Protein AF-A0A7S0PRT5-F1 (afdb_monomer_lite)

Organism: Micromonas pusilla (NCBI:txid38833)

Structure (mmCIF, N/CA/C/O backbone):
data_AF-A0A7S0PRT5-F1
#
_entry.id   AF-A0A7S0PRT5-F1
#
loop_
_atom_site.group_PDB
_atom_site.id
_atom_site.type_symbol
_atom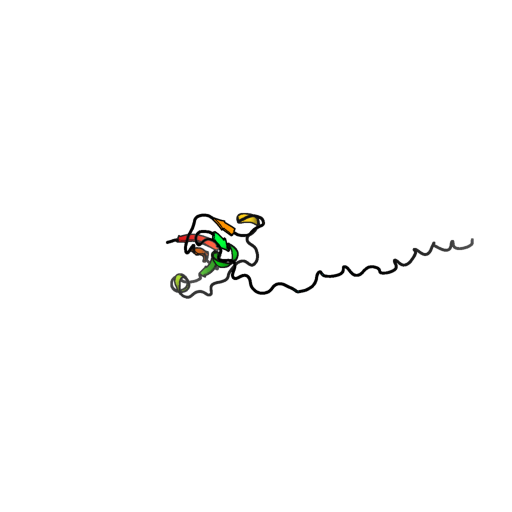_site.label_atom_id
_atom_site.label_alt_id
_atom_site.label_comp_id
_atom_site.label_asym_id
_atom_site.label_entity_id
_atom_site.label_seq_id
_atom_site.pdbx_PDB_ins_code
_atom_site.Cartn_x
_atom_site.Cartn_y
_atom_site.Cartn_z
_atom_site.occupancy
_atom_site.B_iso_or_equiv
_atom_site.auth_seq_id
_atom_site.auth_comp_id
_atom_site.auth_asym_id
_atom_site.auth_atom_id
_atom_site.pdbx_PDB_model_num
ATOM 1 N N . ALA A 1 1 ? 55.648 -10.154 49.924 1.00 48.06 1 ALA A N 1
ATOM 2 C CA . ALA A 1 1 ? 54.372 -9.592 49.438 1.00 48.06 1 ALA A CA 1
ATOM 3 C C . ALA A 1 1 ? 53.491 -10.742 48.952 1.00 48.06 1 ALA A C 1
ATOM 5 O O . ALA A 1 1 ? 53.919 -11.477 48.074 1.00 48.06 1 ALA A O 1
ATOM 6 N N . ARG A 1 2 ? 52.335 -10.983 49.587 1.00 50.97 2 ARG A N 1
ATOM 7 C CA . ARG A 1 2 ? 51.376 -12.034 49.189 1.00 50.97 2 ARG A CA 1
ATOM 8 C C . ARG A 1 2 ? 50.416 -11.449 48.140 1.00 50.97 2 ARG A C 1
ATOM 10 O O . ARG A 1 2 ? 49.920 -10.353 48.393 1.00 50.97 2 ARG A O 1
ATOM 17 N N . PRO A 1 3 ? 50.124 -12.127 47.015 1.00 56.28 3 PRO A N 1
ATOM 18 C CA . PRO A 1 3 ? 49.122 -11.645 46.070 1.00 56.28 3 PRO A CA 1
ATOM 19 C C . PRO A 1 3 ? 47.715 -11.822 46.662 1.00 56.28 3 PRO A C 1
ATOM 21 O O . PRO A 1 3 ? 47.365 -12.897 47.154 1.00 56.28 3 PRO A O 1
ATOM 24 N N . ALA A 1 4 ? 46.925 -10.747 46.650 1.00 61.28 4 ALA A N 1
ATOM 25 C CA . ALA A 1 4 ? 45.541 -10.748 47.107 1.00 61.28 4 ALA A CA 1
ATOM 26 C C . ALA A 1 4 ? 44.665 -11.560 46.139 1.00 61.28 4 ALA A C 1
ATOM 28 O O . ALA A 1 4 ? 44.625 -11.304 44.938 1.00 61.28 4 ALA A O 1
ATOM 29 N N . LYS A 1 5 ? 43.975 -12.560 46.688 1.00 60.16 5 LYS A N 1
ATOM 30 C CA . LYS A 1 5 ? 42.998 -13.410 46.006 1.00 60.16 5 LYS A CA 1
ATOM 31 C C . LYS A 1 5 ? 41.752 -12.572 45.696 1.00 60.16 5 LYS A C 1
ATOM 33 O O . LYS A 1 5 ? 41.111 -12.084 46.623 1.00 60.16 5 LYS A O 1
ATOM 38 N N . MET A 1 6 ? 41.439 -12.381 44.413 1.00 67.19 6 MET A N 1
ATOM 39 C CA . MET A 1 6 ? 40.234 -11.664 43.981 1.00 67.19 6 MET A CA 1
ATOM 40 C C . MET A 1 6 ? 38.964 -12.431 44.409 1.00 67.19 6 MET A C 1
ATOM 42 O O . MET A 1 6 ? 38.957 -13.664 44.320 1.00 67.19 6 MET A O 1
ATOM 46 N N . PRO A 1 7 ? 37.903 -11.751 44.885 1.00 65.00 7 PRO A N 1
ATOM 47 C CA . PRO A 1 7 ? 36.651 -12.403 45.263 1.00 65.00 7 PRO A CA 1
ATOM 48 C C . PRO A 1 7 ? 35.916 -12.950 44.033 1.00 65.00 7 PRO A C 1
ATOM 50 O O . PRO A 1 7 ? 35.723 -12.242 43.048 1.00 65.00 7 PRO A O 1
ATOM 53 N N . ASN A 1 8 ? 35.505 -14.215 44.106 1.00 63.72 8 ASN A N 1
ATOM 54 C CA . ASN A 1 8 ? 34.723 -14.903 43.082 1.00 63.72 8 ASN A CA 1
ATOM 55 C C . ASN A 1 8 ? 33.267 -14.397 43.120 1.00 63.72 8 ASN A C 1
ATOM 57 O O . ASN A 1 8 ? 32.628 -14.480 44.171 1.00 63.72 8 ASN A O 1
ATOM 61 N N . LEU A 1 9 ? 32.756 -13.862 42.008 1.00 59.38 9 LEU A N 1
ATOM 62 C CA . LEU A 1 9 ? 31.352 -13.455 41.873 1.00 59.38 9 LEU A CA 1
ATOM 63 C C . LEU A 1 9 ? 30.457 -14.710 41.821 1.00 59.38 9 LEU A C 1
ATOM 65 O O . LEU A 1 9 ? 30.822 -15.680 41.152 1.00 59.38 9 LEU A O 1
ATOM 69 N N . PRO A 1 10 ? 29.307 -14.739 42.517 1.00 55.56 10 PRO A N 1
ATOM 70 C CA . PRO A 1 10 ? 28.436 -15.908 42.521 1.00 55.56 10 PRO A CA 1
ATOM 71 C C . PRO A 1 10 ? 27.765 -16.103 41.154 1.00 55.56 10 PRO A C 1
ATOM 73 O O . PRO A 1 10 ? 27.253 -15.159 40.555 1.00 55.56 10 PRO A O 1
ATOM 76 N N . ALA A 1 11 ? 27.756 -17.351 40.681 1.00 49.59 11 ALA A N 1
ATOM 77 C CA . ALA A 1 11 ? 27.024 -17.772 39.494 1.00 49.59 11 ALA A CA 1
ATOM 78 C C . ALA A 1 11 ? 25.516 -17.537 39.684 1.00 49.59 11 ALA A C 1
ATOM 80 O O . ALA A 1 11 ? 24.925 -18.011 40.655 1.00 49.59 11 ALA A O 1
ATOM 81 N N . VAL A 1 12 ? 24.901 -16.810 38.750 1.00 53.56 12 VAL A N 1
ATOM 82 C CA . VAL A 1 12 ? 23.446 -16.638 38.672 1.00 53.56 12 VAL A CA 1
ATOM 83 C C . VAL A 1 12 ? 22.829 -17.991 38.312 1.00 53.56 12 VAL A C 1
ATOM 85 O O . VAL A 1 12 ? 23.084 -18.534 37.238 1.00 53.56 12 VAL A O 1
ATOM 88 N N . ALA A 1 13 ? 22.057 -18.559 39.237 1.00 46.50 13 ALA A N 1
ATOM 89 C CA . ALA A 1 13 ? 21.256 -19.753 38.995 1.00 46.50 13 ALA A CA 1
ATOM 90 C C . ALA A 1 13 ? 20.090 -19.431 38.031 1.00 46.50 13 ALA A C 1
ATOM 92 O O . ALA A 1 13 ? 19.537 -18.332 38.107 1.00 46.50 13 ALA A O 1
ATOM 93 N N . PRO A 1 14 ? 19.679 -20.358 37.144 1.00 49.62 14 PRO A N 1
ATOM 94 C CA . PRO A 1 14 ? 18.562 -20.137 36.235 1.00 49.62 14 PRO A CA 1
ATOM 95 C C . PRO A 1 14 ? 17.243 -20.507 36.924 1.00 49.62 14 PRO A C 1
ATOM 97 O O . PRO A 1 14 ? 17.089 -21.637 37.386 1.00 49.62 14 PRO A O 1
ATOM 100 N N . THR A 1 15 ? 16.278 -19.588 37.001 1.00 34.66 15 THR A N 1
ATOM 101 C CA . THR A 1 15 ? 14.828 -19.877 37.139 1.00 34.66 15 THR A CA 1
ATOM 102 C C . THR A 1 15 ? 14.026 -18.563 37.090 1.00 34.66 15 THR A C 1
ATOM 104 O O . THR A 1 15 ? 14.573 -17.544 37.507 1.00 34.66 15 THR A O 1
ATOM 107 N N . PRO A 1 16 ? 12.742 -18.537 36.669 1.00 43.84 16 PRO A N 1
ATOM 108 C CA . PRO A 1 16 ? 11.899 -19.634 36.201 1.00 43.84 16 PRO A CA 1
ATOM 109 C C . PRO A 1 16 ? 11.272 -19.421 34.810 1.00 43.84 16 PRO A C 1
ATOM 111 O O . PRO A 1 16 ? 11.015 -18.312 34.349 1.00 43.84 16 PRO A O 1
ATOM 114 N N . THR A 1 17 ? 10.991 -20.556 34.179 1.00 41.59 17 THR A N 1
ATOM 115 C CA . THR A 1 17 ? 10.081 -20.779 33.058 1.00 41.59 17 THR A CA 1
ATOM 116 C C . THR A 1 17 ? 8.811 -19.935 33.193 1.00 41.59 17 THR A C 1
ATOM 118 O O . THR A 1 17 ? 8.000 -20.177 34.087 1.00 41.59 17 THR A O 1
ATOM 121 N N . SER A 1 18 ? 8.630 -18.957 32.302 1.00 50.06 18 SER A N 1
ATOM 122 C CA . SER A 1 18 ? 7.334 -18.308 32.104 1.00 50.06 18 SER A CA 1
ATOM 123 C C . SER A 1 18 ? 6.401 -19.335 31.472 1.00 50.06 18 SER A C 1
ATOM 125 O O . SER A 1 18 ? 6.582 -19.743 30.324 1.00 50.06 18 SER A O 1
ATOM 127 N N . SER A 1 19 ? 5.464 -19.829 32.271 1.00 45.53 19 SER A N 1
ATOM 128 C CA . SER A 1 19 ? 4.362 -20.674 31.839 1.00 45.53 19 SER A CA 1
ATOM 129 C C . SER A 1 19 ? 3.538 -19.934 30.787 1.00 45.53 19 SER A C 1
ATOM 131 O O . SER A 1 19 ? 2.834 -18.976 31.109 1.00 45.53 19 SER A O 1
ATOM 133 N N . ALA A 1 20 ? 3.634 -20.397 29.543 1.00 47.16 20 ALA A N 1
ATOM 134 C CA . ALA A 1 20 ? 2.711 -20.056 28.473 1.00 47.16 20 ALA A CA 1
ATOM 135 C C . ALA A 1 20 ? 1.262 -20.325 28.921 1.00 47.16 20 ALA A C 1
ATOM 137 O O . ALA A 1 20 ? 0.997 -21.407 29.461 1.00 47.16 20 ALA A O 1
ATOM 138 N N . PRO A 1 21 ? 0.314 -19.401 28.696 1.00 47.25 21 PRO A N 1
ATOM 139 C CA . PRO A 1 21 ? -1.086 -19.755 28.739 1.00 47.25 21 PRO A CA 1
ATOM 140 C C . PRO A 1 21 ? -1.418 -20.595 27.499 1.00 47.25 21 PRO A C 1
ATOM 142 O O . PRO A 1 21 ? -1.157 -20.230 26.356 1.00 47.25 21 PRO A O 1
ATOM 145 N N . THR A 1 22 ? -1.936 -21.772 27.816 1.00 38.19 22 THR A N 1
ATOM 146 C CA . THR A 1 22 ? -2.694 -22.746 27.040 1.00 38.19 22 THR A CA 1
ATOM 147 C C . THR A 1 22 ? -3.324 -22.241 25.740 1.00 38.19 22 THR 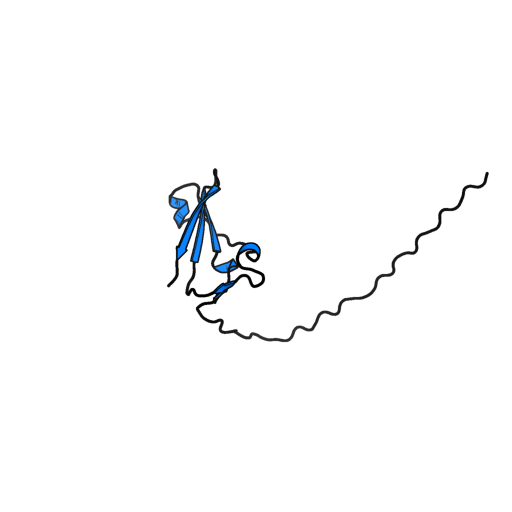A C 1
ATOM 149 O O . THR A 1 22 ? -4.138 -21.323 25.732 1.00 38.19 22 THR A O 1
ATOM 152 N N . ALA A 1 23 ? -3.024 -22.967 24.662 1.00 51.38 23 ALA A N 1
ATOM 153 C CA . ALA A 1 23 ? -3.823 -23.025 23.449 1.00 51.38 23 ALA A CA 1
ATOM 154 C C . ALA A 1 23 ? -5.246 -23.521 23.768 1.00 51.38 23 ALA A C 1
ATOM 156 O O . ALA A 1 23 ? -5.417 -24.699 24.081 1.00 51.38 23 ALA A O 1
ATOM 157 N N . ALA A 1 24 ? -6.240 -22.630 23.703 1.00 48.12 24 ALA A N 1
ATOM 158 C CA . ALA A 1 24 ? -7.664 -22.962 23.599 1.00 48.12 24 ALA A CA 1
ATOM 159 C C . ALA A 1 24 ? -8.510 -21.706 23.288 1.00 48.12 24 ALA A C 1
ATOM 161 O O . ALA A 1 24 ? -9.031 -21.092 24.211 1.00 48.12 24 ALA A O 1
ATOM 162 N N . ASP A 1 25 ? -8.600 -21.339 22.004 1.00 40.03 25 ASP A N 1
ATOM 163 C CA . ASP A 1 25 ? -9.837 -20.919 21.301 1.00 40.03 25 ASP A CA 1
ATOM 164 C C . ASP A 1 25 ? -9.472 -20.773 19.805 1.00 40.03 25 ASP A C 1
ATOM 166 O O . ASP A 1 25 ? -8.637 -19.954 19.440 1.00 40.03 25 ASP A O 1
ATOM 170 N N . ALA A 1 26 ? -9.753 -21.723 18.910 1.00 44.47 26 ALA A N 1
ATOM 171 C CA . ALA A 1 26 ? -11.056 -22.002 18.306 1.00 44.47 26 ALA A CA 1
ATOM 172 C C . ALA A 1 26 ? -11.720 -20.761 17.673 1.00 44.47 26 ALA A C 1
ATOM 174 O O . ALA A 1 26 ? -12.719 -20.267 18.165 1.00 44.47 26 ALA A O 1
ATOM 175 N N . SER A 1 27 ? -11.160 -20.303 16.544 1.00 47.47 27 SER A N 1
ATOM 176 C CA . SER A 1 27 ? -11.885 -19.737 15.389 1.00 47.47 27 SER A CA 1
ATOM 177 C C . SER A 1 27 ? -13.178 -18.971 15.701 1.00 47.47 27 SER A C 1
ATOM 179 O O . SER A 1 27 ? -14.272 -19.413 15.344 1.00 47.47 27 SER A O 1
ATOM 181 N N . GLU A 1 28 ? -13.051 -17.794 16.301 1.00 49.25 28 GLU A N 1
ATOM 182 C CA . GLU A 1 28 ? -14.036 -16.749 16.075 1.00 49.25 28 GLU A CA 1
ATOM 183 C C . GLU A 1 28 ? -13.697 -16.134 14.720 1.00 49.25 28 GLU A C 1
ATOM 185 O O . GLU A 1 28 ? -12.715 -15.407 14.570 1.00 49.25 28 GLU A O 1
ATOM 190 N N . GLU A 1 29 ? -14.493 -16.446 13.700 1.00 54.41 29 GLU A N 1
ATOM 191 C CA . GLU A 1 29 ? -14.607 -15.581 12.532 1.00 54.41 29 GLU A CA 1
ATOM 192 C C . GLU A 1 29 ? -15.230 -14.279 13.048 1.00 54.41 29 GLU A C 1
ATOM 194 O O . GLU A 1 29 ? -16.443 -14.076 13.032 1.00 54.41 29 GLU A O 1
ATOM 199 N N . GLN A 1 30 ? -14.393 -13.446 13.670 1.00 53.59 30 GLN A N 1
ATOM 200 C CA . GLN A 1 30 ? -14.773 -12.153 14.193 1.00 53.59 30 GLN A CA 1
ATOM 201 C C . GLN A 1 30 ? -15.184 -11.349 12.968 1.00 53.59 30 GLN A C 1
ATOM 203 O O . GLN A 1 30 ? -14.332 -10.839 12.244 1.00 53.59 30 GLN A O 1
ATOM 208 N N . THR A 1 31 ? -16.490 -11.285 12.699 1.00 62.56 31 THR A N 1
ATOM 209 C CA . THR A 1 31 ? -17.073 -10.418 11.674 1.00 62.56 31 THR A CA 1
ATOM 210 C C . THR A 1 31 ? -16.735 -8.980 12.040 1.00 62.56 31 THR A C 1
ATOM 212 O O . THR A 1 31 ? -17.485 -8.292 12.735 1.00 62.56 31 THR A O 1
ATOM 215 N N . ARG A 1 32 ? -15.541 -8.555 11.629 1.00 67.81 32 ARG A N 1
ATOM 216 C CA . ARG A 1 32 ? -15.040 -7.202 11.774 1.00 67.81 32 ARG A CA 1
ATOM 217 C C . ARG A 1 32 ? -15.967 -6.313 10.962 1.00 67.81 32 ARG A C 1
ATOM 219 O O . ARG A 1 32 ? -16.463 -6.706 9.904 1.00 67.81 32 ARG A O 1
ATOM 226 N N . SER A 1 33 ? -16.273 -5.129 11.481 1.00 86.31 33 SER A N 1
ATOM 227 C CA . SER A 1 33 ? -17.133 -4.207 10.745 1.00 86.31 33 SER A CA 1
ATOM 228 C C . SER A 1 33 ? -16.516 -3.923 9.371 1.00 86.31 33 SER A C 1
ATOM 230 O O . SER A 1 33 ? -15.310 -3.688 9.315 1.00 86.31 33 SER A O 1
ATOM 232 N N . PRO A 1 34 ? -17.313 -3.835 8.292 1.00 89.25 34 PRO A N 1
ATOM 233 C CA . PRO A 1 34 ? -16.806 -3.647 6.927 1.00 89.25 34 PRO A CA 1
ATOM 234 C C . PRO A 1 34 ? -16.131 -2.285 6.697 1.00 89.25 34 PRO A C 1
ATOM 236 O O . PRO A 1 34 ? -15.696 -1.998 5.591 1.00 89.25 34 PRO A O 1
ATOM 239 N N . PHE A 1 35 ? -16.108 -1.428 7.720 1.00 94.38 35 PHE A N 1
ATOM 240 C CA . PHE A 1 35 ? -15.471 -0.115 7.716 1.00 94.38 35 PHE A CA 1
ATOM 241 C C . PHE A 1 35 ? -14.174 -0.085 8.536 1.00 94.38 35 PHE A C 1
ATOM 243 O O . PHE A 1 35 ? -13.730 0.989 8.940 1.00 94.38 35 PHE A O 1
ATOM 250 N N . VAL A 1 36 ? -13.627 -1.254 8.873 1.00 94.69 36 VAL A N 1
ATOM 251 C CA . VAL A 1 36 ? -12.367 -1.387 9.603 1.00 94.69 36 VAL A CA 1
ATOM 252 C C . VAL A 1 36 ? -11.456 -2.294 8.802 1.00 94.69 36 VAL A C 1
ATOM 254 O O . VAL A 1 36 ? -11.738 -3.482 8.654 1.00 94.69 36 VAL A O 1
ATOM 257 N N . CYS A 1 37 ? -10.372 -1.712 8.309 1.00 95.19 37 CYS A N 1
ATOM 258 C CA . CYS A 1 37 ? -9.356 -2.389 7.521 1.00 95.19 37 CYS A CA 1
ATOM 259 C C . CYS A 1 37 ? -8.080 -2.581 8.346 1.00 95.19 37 CYS A C 1
ATOM 261 O O . CYS A 1 37 ? -7.769 -1.747 9.200 1.00 95.19 37 CYS A O 1
ATOM 263 N N . ASP A 1 38 ? -7.346 -3.658 8.072 1.00 96.25 38 ASP A N 1
ATOM 264 C CA . ASP A 1 38 ? -5.982 -3.851 8.568 1.00 96.25 38 ASP A CA 1
ATOM 265 C C . ASP A 1 38 ? -5.023 -2.987 7.738 1.00 96.25 38 ASP A C 1
ATOM 267 O O . ASP A 1 38 ? -5.055 -3.023 6.508 1.00 96.25 38 ASP A O 1
ATOM 271 N N . ALA A 1 39 ? -4.219 -2.156 8.398 1.00 97.56 39 ALA A N 1
ATOM 272 C CA . ALA A 1 39 ? -3.303 -1.237 7.741 1.00 97.56 39 ALA A CA 1
ATOM 273 C C . ALA A 1 39 ? -2.143 -1.964 7.045 1.00 97.56 39 ALA A C 1
ATOM 275 O O . ALA A 1 39 ? -1.655 -1.461 6.033 1.00 97.56 39 ALA A O 1
ATOM 276 N N . ASN A 1 40 ? -1.715 -3.123 7.555 1.00 97.25 40 ASN A N 1
ATOM 277 C CA . ASN A 1 40 ? -0.648 -3.907 6.934 1.00 97.25 40 ASN A CA 1
ATOM 278 C C . ASN A 1 40 ? -1.112 -4.495 5.592 1.00 97.25 40 ASN A C 1
ATOM 280 O O . ASN A 1 40 ? -0.357 -4.459 4.626 1.00 97.25 40 ASN A O 1
ATOM 284 N N . ASP A 1 41 ? -2.377 -4.915 5.503 1.00 96.69 41 ASP A N 1
ATOM 285 C CA . ASP A 1 41 ? -2.944 -5.532 4.295 1.00 96.69 41 ASP A CA 1
ATOM 286 C C . ASP A 1 41 ? -3.325 -4.501 3.213 1.00 96.69 41 ASP A C 1
ATOM 288 O O . ASP A 1 41 ? -3.198 -4.743 2.012 1.00 96.69 41 ASP A O 1
ATOM 292 N N . VAL A 1 42 ? -3.838 -3.329 3.611 1.00 97.50 42 VAL A N 1
ATOM 293 C CA . VAL A 1 42 ? -4.328 -2.324 2.642 1.00 97.50 42 VAL A CA 1
ATOM 294 C C . VAL A 1 42 ? -3.236 -1.413 2.089 1.00 97.50 42 VAL A C 1
ATOM 296 O O . VAL A 1 42 ? -3.467 -0.730 1.087 1.00 97.50 42 VAL A O 1
ATOM 299 N N . VAL A 1 43 ? -2.066 -1.354 2.734 1.00 98.25 43 VAL A N 1
ATOM 300 C CA . VAL A 1 43 ? -0.935 -0.536 2.283 1.00 98.25 43 VAL A CA 1
ATOM 301 C C . VAL A 1 43 ? -0.028 -1.363 1.383 1.00 98.25 43 VAL A C 1
ATOM 303 O O . VAL A 1 43 ? 0.668 -2.268 1.822 1.00 98.25 43 VAL A O 1
ATOM 306 N N . GLN A 1 44 ? 0.027 -0.983 0.113 1.00 98.00 44 GLN A N 1
ATOM 307 C CA . GLN A 1 44 ? 0.775 -1.694 -0.911 1.00 98.00 44 GLN A CA 1
ATOM 308 C C . GLN A 1 44 ? 1.882 -0.822 -1.484 1.00 98.00 44 GLN A C 1
ATOM 310 O O . GLN A 1 44 ? 1.634 0.265 -2.007 1.00 98.00 44 GLN A O 1
ATOM 315 N N . PHE A 1 45 ? 3.110 -1.324 -1.458 1.00 97.94 45 PHE A N 1
ATOM 316 C CA . PHE A 1 45 ? 4.256 -0.679 -2.077 1.00 97.94 45 PHE A CA 1
ATOM 317 C C . PHE A 1 45 ? 4.587 -1.300 -3.430 1.00 97.94 45 PHE A C 1
ATOM 319 O O . PHE A 1 45 ? 4.508 -2.513 -3.624 1.00 97.94 45 PHE A O 1
ATOM 326 N N . ARG A 1 46 ? 5.021 -0.446 -4.362 1.00 97.88 46 ARG A N 1
ATOM 327 C CA . ARG A 1 46 ? 5.533 -0.839 -5.680 1.00 97.88 46 ARG A CA 1
ATOM 328 C C . ARG A 1 46 ? 6.806 -0.068 -5.999 1.00 97.88 46 ARG A C 1
ATOM 330 O O . ARG A 1 46 ? 6.851 1.159 -5.871 1.00 97.88 46 ARG A O 1
ATOM 337 N N . LEU A 1 47 ? 7.836 -0.778 -6.457 1.00 97.25 47 LEU A N 1
ATOM 338 C CA . LEU A 1 47 ? 9.067 -0.171 -6.967 1.00 97.25 47 LEU A CA 1
ATOM 339 C C . LEU A 1 47 ? 9.005 -0.056 -8.491 1.00 97.25 47 LEU A C 1
ATOM 341 O O . LEU A 1 47 ? 9.113 -1.046 -9.209 1.00 97.25 47 LEU A O 1
ATOM 345 N N . VAL A 1 48 ? 8.874 1.175 -8.979 1.00 96.94 48 VAL A N 1
ATOM 346 C CA . VAL A 1 48 ? 8.628 1.490 -10.391 1.00 96.94 48 VAL A CA 1
ATOM 347 C C . VAL A 1 48 ? 9.934 1.913 -11.069 1.00 96.94 48 VAL A C 1
ATOM 349 O O . VAL A 1 48 ? 10.589 2.867 -10.634 1.00 96.94 48 VAL A O 1
ATOM 352 N N . ARG A 1 49 ? 10.335 1.220 -12.142 1.00 95.56 49 ARG A N 1
ATOM 353 C CA . ARG A 1 49 ? 11.490 1.589 -12.990 1.00 95.56 49 ARG A CA 1
ATOM 354 C C . ARG A 1 49 ? 11.039 2.149 -14.331 1.00 95.56 49 ARG A C 1
ATOM 356 O O . ARG A 1 49 ? 11.675 3.056 -14.864 1.00 95.56 49 ARG A O 1
ATOM 363 N N . THR A 1 50 ? 9.956 1.600 -14.859 1.00 95.50 50 THR A N 1
ATOM 364 C CA . THR A 1 50 ? 9.337 1.959 -16.132 1.00 95.50 50 THR A CA 1
ATOM 365 C C . THR A 1 50 ? 7.844 2.192 -15.941 1.00 95.50 50 THR A C 1
ATOM 367 O O . THR A 1 50 ? 7.278 1.817 -14.922 1.00 95.50 50 THR A O 1
ATOM 370 N N . GLU A 1 51 ? 7.189 2.799 -16.926 1.00 93.69 51 GLU A N 1
ATOM 371 C CA . GLU A 1 51 ? 5.737 3.011 -16.895 1.00 93.69 51 GLU A CA 1
ATOM 372 C C . GLU A 1 51 ? 4.954 1.694 -16.753 1.00 93.69 51 GLU A C 1
ATOM 374 O O . GLU A 1 51 ? 4.004 1.629 -15.984 1.00 93.69 51 GLU A O 1
ATOM 379 N N . ALA A 1 52 ? 5.403 0.616 -17.404 1.00 94.81 52 ALA A N 1
ATOM 380 C CA . ALA A 1 52 ? 4.753 -0.694 -17.321 1.00 94.81 52 ALA A CA 1
ATOM 381 C C . ALA A 1 52 ? 4.763 -1.290 -15.899 1.00 94.81 52 ALA A C 1
ATOM 383 O O . ALA A 1 52 ? 3.885 -2.078 -15.546 1.00 94.81 52 ALA A O 1
ATOM 384 N N . ASP A 1 53 ? 5.728 -0.890 -15.067 1.00 94.88 53 ASP A N 1
ATOM 385 C CA . ASP A 1 53 ? 5.827 -1.347 -13.680 1.00 94.88 53 ASP A CA 1
ATOM 386 C C . ASP A 1 53 ? 4.721 -0.749 -12.799 1.00 94.88 53 ASP A C 1
ATOM 388 O O . ASP A 1 53 ? 4.496 -1.241 -11.697 1.00 94.88 53 ASP A O 1
ATOM 392 N N . MET A 1 54 ? 4.002 0.284 -13.256 1.00 92.44 54 MET A N 1
ATOM 393 C CA . MET A 1 54 ? 2.845 0.793 -12.516 1.00 92.44 54 MET A CA 1
ATOM 394 C C . MET A 1 54 ? 1.801 -0.313 -12.306 1.00 92.44 54 MET A C 1
ATOM 396 O O . MET A 1 54 ? 1.323 -0.505 -11.187 1.00 92.44 54 MET A O 1
ATOM 400 N N . ASP A 1 55 ? 1.552 -1.123 -13.334 1.00 93.12 55 ASP A N 1
ATOM 401 C CA . ASP A 1 55 ? 0.588 -2.221 -13.262 1.00 93.12 55 ASP A CA 1
ATOM 402 C C . ASP A 1 55 ? 1.248 -3.555 -12.895 1.00 93.12 55 ASP A C 1
ATOM 404 O O . ASP A 1 55 ? 0.699 -4.321 -12.100 1.00 93.12 55 ASP A O 1
ATOM 408 N N . ALA A 1 56 ? 2.436 -3.824 -13.448 1.00 94.56 56 ALA A N 1
ATOM 409 C CA . ALA A 1 56 ? 3.056 -5.149 -13.429 1.00 94.56 56 ALA A CA 1
ATOM 410 C C . ALA A 1 56 ? 4.125 -5.360 -12.344 1.00 94.56 56 ALA A C 1
ATOM 412 O O . ALA A 1 56 ? 4.623 -6.481 -12.214 1.00 94.56 56 ALA A O 1
ATOM 413 N N . ALA A 1 57 ? 4.515 -4.322 -11.592 1.00 94.88 57 ALA A N 1
ATOM 414 C CA . ALA A 1 57 ? 5.494 -4.492 -10.521 1.00 94.88 57 ALA A CA 1
ATOM 415 C C . ALA A 1 57 ? 4.999 -5.459 -9.445 1.00 94.88 57 ALA A C 1
ATOM 417 O O . ALA A 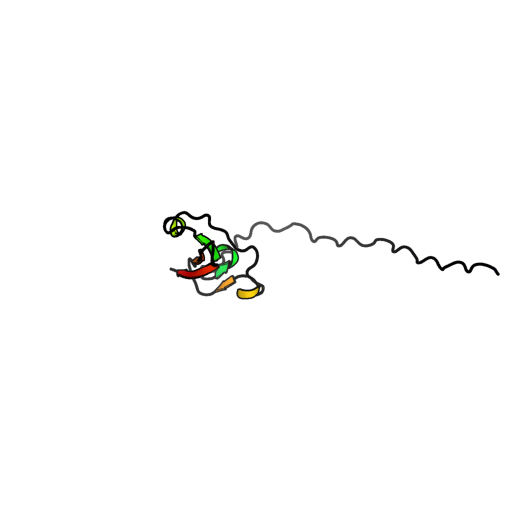1 57 ? 3.810 -5.525 -9.130 1.00 94.88 57 ALA A O 1
ATOM 418 N N . GLU A 1 58 ? 5.959 -6.149 -8.833 1.00 96.50 58 GLU A N 1
ATOM 419 C CA . GLU A 1 58 ? 5.726 -6.889 -7.603 1.00 96.50 58 GLU A CA 1
ATOM 420 C C . GLU A 1 58 ? 5.220 -5.938 -6.513 1.00 96.50 58 GLU A C 1
ATOM 422 O O . GLU A 1 58 ? 5.782 -4.859 -6.287 1.00 96.50 58 GLU A O 1
ATOM 427 N N . VAL A 1 59 ? 4.133 -6.354 -5.870 1.00 97.38 59 VAL A N 1
ATOM 428 C CA . V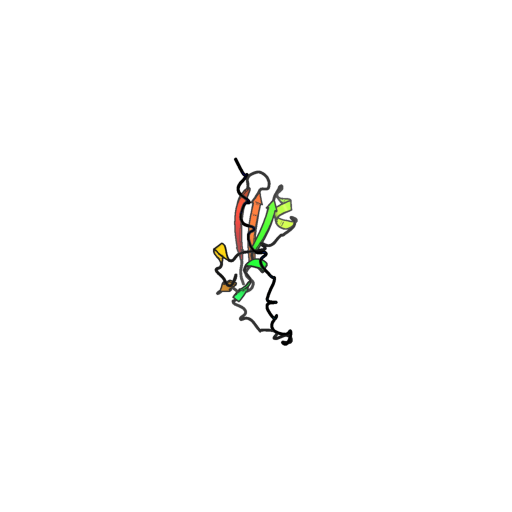AL A 1 59 ? 3.531 -5.661 -4.736 1.00 97.38 59 VAL A CA 1
ATOM 429 C C . VAL A 1 59 ? 4.089 -6.262 -3.463 1.00 97.38 59 VAL A C 1
ATOM 431 O O . VAL A 1 59 ? 4.154 -7.483 -3.337 1.00 97.38 59 VAL A O 1
ATOM 434 N N . PHE A 1 60 ? 4.459 -5.406 -2.520 1.00 97.25 60 PHE A N 1
ATOM 435 C CA . PHE A 1 60 ? 4.823 -5.839 -1.181 1.00 97.25 60 PHE A CA 1
ATOM 436 C C . PHE A 1 60 ? 4.145 -4.973 -0.125 1.00 97.25 60 PHE A C 1
ATOM 438 O O . PHE A 1 60 ? 3.888 -3.786 -0.335 1.00 97.25 60 PHE A O 1
ATOM 445 N N . GLU A 1 61 ? 3.873 -5.590 1.013 1.00 97.62 61 GLU A N 1
ATOM 446 C CA . GLU A 1 61 ? 3.183 -4.997 2.152 1.00 97.62 61 GLU A CA 1
ATOM 447 C C . GLU A 1 61 ? 4.193 -4.673 3.266 1.00 97.62 61 GLU A C 1
ATOM 449 O O . GLU A 1 61 ? 5.261 -5.297 3.350 1.00 97.62 61 GLU A O 1
ATOM 454 N N . PRO A 1 62 ? 3.921 -3.664 4.104 1.00 97.56 62 PRO A N 1
ATOM 455 C CA . PRO A 1 62 ? 4.719 -3.405 5.291 1.00 97.56 62 PRO A CA 1
ATOM 456 C C . PRO A 1 62 ? 4.500 -4.494 6.349 1.00 97.56 62 PRO A C 1
ATOM 458 O O . PRO A 1 62 ? 3.385 -4.934 6.587 1.00 97.56 62 PRO A O 1
ATOM 461 N N . GLU A 1 63 ? 5.566 -4.860 7.060 1.00 96.94 63 GLU A N 1
ATOM 462 C CA . GLU A 1 63 ? 5.455 -5.743 8.233 1.00 96.94 63 GLU A CA 1
ATOM 463 C C . GLU A 1 63 ? 4.904 -5.003 9.463 1.00 96.94 63 GLU A C 1
ATOM 465 O O . GLU A 1 63 ? 4.326 -5.614 10.353 1.00 96.94 63 GLU A O 1
ATOM 470 N N . PHE A 1 64 ? 5.100 -3.681 9.517 1.00 96.19 64 PHE A N 1
ATOM 471 C CA . PHE A 1 64 ? 4.694 -2.847 10.642 1.00 96.19 64 PHE A CA 1
ATOM 472 C C . PHE A 1 64 ? 4.170 -1.499 10.163 1.00 96.19 64 PHE A C 1
ATOM 474 O O . PHE A 1 64 ? 4.852 -0.769 9.436 1.00 96.19 64 PHE A O 1
ATOM 481 N N . THR A 1 65 ? 3.001 -1.120 10.660 1.00 97.75 65 THR A N 1
ATOM 482 C CA . THR A 1 65 ? 2.321 0.135 10.324 1.00 97.75 65 THR A CA 1
ATOM 483 C C . THR A 1 65 ? 1.936 0.953 11.558 1.00 97.75 65 THR A C 1
ATOM 485 O O . THR A 1 65 ? 1.526 2.111 11.427 1.00 97.75 65 THR A O 1
ATOM 488 N N . HIS A 1 66 ? 2.184 0.437 12.767 1.00 96.19 66 HIS A N 1
ATOM 489 C CA . HIS A 1 66 ? 1.785 1.061 14.033 1.00 96.19 66 HIS A CA 1
ATOM 490 C C . HIS A 1 66 ? 2.325 2.477 14.259 1.00 96.19 66 HIS A C 1
ATOM 492 O O . HIS A 1 66 ? 1.704 3.291 14.941 1.00 96.19 66 HIS A O 1
ATOM 498 N N . GLN A 1 67 ? 3.465 2.824 13.654 1.00 96.75 67 GLN A N 1
ATOM 499 C CA . GLN A 1 67 ? 4.014 4.184 13.731 1.00 96.75 67 GLN A CA 1
ATOM 500 C C . GLN A 1 67 ? 3.088 5.234 13.100 1.00 96.75 67 GLN A C 1
ATOM 502 O O . GLN A 1 67 ? 3.114 6.398 13.499 1.00 96.75 67 GLN A O 1
ATOM 507 N N . VAL A 1 68 ? 2.279 4.832 12.117 1.00 96.50 68 VAL A N 1
ATOM 508 C CA . VAL A 1 68 ? 1.338 5.703 11.403 1.00 96.50 68 VAL A CA 1
ATOM 509 C C . VAL A 1 68 ? -0.098 5.425 11.845 1.00 96.50 68 VAL A C 1
ATOM 511 O O . VAL A 1 68 ? -0.853 6.363 12.097 1.00 96.50 68 VAL A O 1
ATOM 514 N N . PHE A 1 69 ? -0.457 4.149 11.993 1.00 95.75 69 PHE A N 1
ATOM 515 C CA . PHE A 1 69 ? -1.826 3.700 12.257 1.00 95.75 69 PHE A CA 1
ATOM 516 C C . PHE A 1 69 ? -2.087 3.318 13.719 1.00 95.75 69 PHE A C 1
ATOM 518 O O . PHE A 1 69 ? -3.153 2.805 14.026 1.00 95.75 69 PHE A O 1
ATOM 525 N N . ARG A 1 70 ? -1.172 3.682 14.632 1.00 90.94 70 ARG A N 1
ATOM 526 C CA . ARG A 1 70 ? -1.230 3.410 16.082 1.00 90.94 70 ARG A CA 1
ATOM 527 C C . ARG A 1 70 ? -1.141 1.919 16.415 1.00 90.94 70 ARG A C 1
ATOM 529 O O . ARG A 1 70 ? -0.952 1.080 15.547 1.00 90.94 70 ARG A O 1
ATOM 536 N N . ASP A 1 71 ? -1.243 1.615 17.702 1.00 92.00 71 ASP A N 1
ATOM 537 C CA . ASP A 1 71 ? -0.946 0.300 18.277 1.00 92.00 71 ASP A CA 1
ATOM 538 C C . ASP A 1 71 ? -1.776 -0.859 17.701 1.00 92.00 71 ASP A C 1
ATOM 540 O O . ASP A 1 71 ? -1.352 -2.004 17.810 1.00 92.00 71 ASP A O 1
ATOM 544 N N . ASP A 1 72 ? -2.948 -0.583 17.122 1.00 93.44 72 ASP A N 1
ATOM 545 C CA . ASP A 1 72 ? -3.845 -1.601 16.570 1.00 93.44 72 ASP A CA 1
ATOM 546 C C . ASP A 1 72 ? -3.723 -1.786 15.052 1.00 93.44 72 ASP A C 1
ATOM 548 O O . ASP A 1 72 ? -4.421 -2.642 14.515 1.00 93.44 72 ASP A O 1
ATOM 552 N N . GLU A 1 73 ? -2.854 -1.015 14.384 1.00 96.38 73 GLU A N 1
ATOM 553 C CA . GLU A 1 73 ? -2.560 -1.129 12.948 1.00 96.38 73 GLU A CA 1
ATOM 554 C C . GLU A 1 73 ? -3.833 -1.156 12.093 1.00 96.38 73 GLU A C 1
ATOM 556 O O . GLU A 1 73 ? -3.968 -1.946 11.165 1.00 96.38 73 GLU A O 1
ATOM 561 N N . THR A 1 74 ? -4.808 -0.294 12.412 1.00 95.50 74 THR A N 1
ATOM 562 C CA . THR A 1 74 ? -6.109 -0.299 11.729 1.00 95.50 74 THR A CA 1
ATOM 563 C C . THR A 1 74 ? -6.512 1.038 11.140 1.00 95.50 74 THR A C 1
ATOM 565 O O . THR A 1 74 ? -6.184 2.118 11.637 1.00 95.50 74 THR A O 1
ATOM 568 N N . VAL A 1 75 ? -7.292 0.958 10.060 1.00 96.19 75 VAL A N 1
ATOM 569 C CA . VAL A 1 75 ? -7.898 2.114 9.404 1.00 96.19 75 VAL A CA 1
ATOM 570 C C . VAL A 1 75 ? -9.412 2.053 9.549 1.00 96.19 75 VAL A C 1
ATOM 572 O O . VAL A 1 75 ? -10.060 1.111 9.095 1.00 96.19 75 VAL A O 1
ATOM 575 N N . PHE A 1 76 ? -9.985 3.082 10.171 1.00 95.00 76 PHE A N 1
ATOM 576 C CA . PHE A 1 76 ? -11.424 3.199 10.405 1.00 95.00 76 PHE A CA 1
ATOM 577 C C . PHE A 1 76 ? -12.098 4.097 9.362 1.00 95.00 76 PHE A C 1
ATOM 579 O O . PHE A 1 76 ? -11.561 5.136 8.981 1.00 95.00 76 PHE A O 1
ATOM 586 N N . GLY A 1 77 ? -13.328 3.746 8.984 1.00 95.44 77 GLY A N 1
ATOM 587 C CA . GLY A 1 77 ? -14.230 4.587 8.193 1.00 95.44 77 GLY A CA 1
ATOM 588 C C . GLY A 1 77 ? -14.249 4.304 6.691 1.00 95.44 77 GLY A C 1
ATOM 589 O O . GLY A 1 77 ? -15.024 4.944 5.985 1.00 95.44 77 GLY A O 1
ATOM 590 N N . TYR A 1 78 ? -13.466 3.338 6.210 1.00 96.25 78 TYR A N 1
ATOM 591 C CA . TYR A 1 78 ? -13.365 3.000 4.789 1.00 96.25 78 TYR A CA 1
ATOM 592 C C . TYR A 1 78 ? -13.754 1.552 4.538 1.00 96.25 78 TYR A C 1
ATOM 594 O O . TYR A 1 78 ? -13.441 0.677 5.340 1.00 96.25 78 TYR A O 1
ATOM 602 N N . ARG A 1 79 ? -14.426 1.320 3.411 1.00 94.69 79 ARG A N 1
ATOM 603 C CA . ARG A 1 79 ? -14.708 -0.011 2.884 1.00 94.69 79 ARG A CA 1
ATOM 604 C C . ARG A 1 79 ? -13.844 -0.237 1.654 1.00 94.69 79 ARG A C 1
ATOM 606 O O . ARG A 1 79 ? -13.700 0.681 0.849 1.00 94.69 79 ARG A O 1
ATOM 613 N N . ASP A 1 80 ? -13.303 -1.444 1.528 1.00 94.69 80 ASP A N 1
ATOM 614 C CA . ASP A 1 80 ? -12.458 -1.846 0.399 1.00 94.69 80 ASP A CA 1
ATOM 615 C C . ASP A 1 80 ? -11.317 -0.838 0.162 1.00 94.69 80 ASP A C 1
ATOM 617 O O . ASP A 1 80 ? -11.056 -0.407 -0.960 1.00 94.69 80 ASP A O 1
ATOM 621 N N . LEU A 1 81 ? -10.692 -0.397 1.262 1.00 97.44 81 LEU A N 1
ATOM 622 C CA . LEU A 1 81 ? -9.602 0.570 1.235 1.00 97.44 81 LEU A CA 1
ATOM 623 C C . LEU A 1 81 ? -8.375 -0.039 0.560 1.00 97.44 81 LEU A C 1
ATOM 625 O O . LEU A 1 81 ? -7.948 -1.136 0.903 1.00 97.44 81 LEU A O 1
ATOM 629 N N . GLU A 1 82 ? -7.769 0.729 -0.335 1.00 97.62 82 GLU A N 1
ATOM 630 C CA . GLU A 1 82 ? -6.509 0.395 -0.981 1.00 97.62 82 GLU A CA 1
ATOM 631 C C . GLU A 1 82 ? -5.616 1.643 -0.984 1.00 97.62 82 GLU A C 1
ATOM 633 O O . GLU A 1 82 ? -6.005 2.705 -1.482 1.00 97.62 82 GLU A O 1
ATOM 638 N N . ILE A 1 83 ? -4.425 1.528 -0.396 1.00 98.19 83 ILE A N 1
ATOM 639 C CA . ILE A 1 83 ? -3.423 2.594 -0.330 1.00 98.19 83 ILE A CA 1
ATOM 640 C C . ILE A 1 83 ? -2.211 2.140 -1.142 1.00 98.19 83 ILE A C 1
ATOM 642 O O . ILE A 1 83 ? -1.398 1.348 -0.672 1.00 98.19 83 ILE A O 1
ATOM 646 N N . LYS A 1 84 ? -2.062 2.662 -2.361 1.00 98.19 84 LYS A N 1
ATOM 647 C CA . LYS A 1 84 ? -0.931 2.347 -3.243 1.00 98.19 84 LYS A CA 1
ATOM 648 C C . LYS A 1 84 ? 0.164 3.384 -3.095 1.00 98.19 84 LYS A C 1
ATOM 650 O O . LYS A 1 84 ? -0.053 4.576 -3.306 1.00 98.19 84 LYS A O 1
ATOM 655 N N . ILE A 1 85 ? 1.365 2.918 -2.787 1.00 98.00 85 ILE A N 1
ATOM 656 C CA . ILE A 1 85 ? 2.565 3.733 -2.663 1.00 98.00 85 ILE A CA 1
ATOM 657 C C . ILE A 1 85 ? 3.538 3.316 -3.762 1.00 98.00 85 ILE A C 1
ATOM 659 O O . ILE A 1 85 ? 4.246 2.312 -3.668 1.00 98.00 85 ILE A O 1
ATOM 663 N N . PHE A 1 86 ? 3.595 4.122 -4.816 1.00 98.00 86 PHE A N 1
ATOM 664 C CA . PHE A 1 86 ? 4.540 3.934 -5.906 1.00 98.00 86 PHE A CA 1
ATOM 665 C C . PHE A 1 86 ? 5.813 4.707 -5.606 1.00 98.00 86 PHE A C 1
ATOM 667 O O . PHE A 1 86 ? 5.779 5.921 -5.404 1.00 98.00 86 PHE A O 1
ATOM 674 N N . MET A 1 87 ? 6.949 4.022 -5.626 1.00 97.56 87 MET A N 1
ATOM 675 C CA . MET A 1 87 ? 8.257 4.637 -5.451 1.00 97.56 87 MET A CA 1
ATOM 676 C C . MET A 1 87 ? 9.101 4.410 -6.694 1.00 97.56 87 MET A C 1
ATOM 678 O O . MET A 1 87 ? 9.321 3.276 -7.115 1.00 97.56 87 MET A O 1
ATOM 682 N N . SER A 1 88 ? 9.631 5.488 -7.270 1.00 96.62 88 SER A N 1
ATOM 683 C CA . SER A 1 88 ? 10.624 5.345 -8.341 1.00 96.62 88 SER A CA 1
ATOM 684 C C . SER A 1 88 ? 11.895 4.686 -7.801 1.00 96.62 88 SER A C 1
ATOM 686 O O . SER A 1 88 ? 12.501 5.182 -6.852 1.00 96.62 88 SER A O 1
ATOM 688 N N . ALA A 1 89 ? 12.340 3.598 -8.428 1.00 93.88 89 ALA A N 1
ATOM 689 C CA . ALA A 1 89 ? 13.414 2.756 -7.894 1.00 93.88 89 ALA A CA 1
ATOM 690 C C . ALA A 1 89 ? 14.773 3.471 -7.740 1.00 93.88 89 ALA A C 1
ATOM 692 O O . ALA A 1 89 ? 15.605 3.046 -6.946 1.00 93.88 89 ALA A O 1
ATOM 693 N N . ASN A 1 90 ? 15.002 4.553 -8.494 1.00 92.19 90 ASN A N 1
ATOM 694 C CA . ASN A 1 90 ? 16.288 5.259 -8.509 1.00 92.19 90 ASN A CA 1
ATOM 695 C C . ASN A 1 90 ? 16.321 6.497 -7.603 1.00 92.19 90 ASN A C 1
ATOM 697 O O . ASN A 1 90 ? 17.372 6.845 -7.075 1.00 92.19 90 ASN A O 1
ATOM 701 N N . LEU A 1 91 ? 15.199 7.211 -7.486 1.00 94.94 91 LEU A N 1
ATOM 702 C CA . LEU A 1 91 ? 15.125 8.526 -6.833 1.00 94.94 91 LEU A CA 1
ATOM 703 C C . LEU A 1 91 ? 14.188 8.530 -5.624 1.00 94.94 91 LEU A C 1
ATOM 705 O O . LEU A 1 91 ? 14.089 9.554 -4.955 1.00 94.94 91 LEU A O 1
ATOM 709 N N . PHE A 1 92 ? 13.463 7.431 -5.389 1.00 94.31 92 PHE A N 1
ATOM 710 C CA . PHE A 1 92 ? 12.425 7.301 -4.367 1.00 94.31 92 PHE A CA 1
ATOM 711 C C . PHE A 1 92 ? 11.397 8.440 -4.390 1.00 94.31 92 PHE A C 1
ATOM 713 O O . PHE A 1 92 ? 10.813 8.788 -3.371 1.00 94.31 92 PHE A O 1
ATOM 720 N N . LYS A 1 93 ? 11.149 9.033 -5.568 1.00 96.25 93 LYS A N 1
ATOM 721 C CA . LYS A 1 93 ? 9.978 9.893 -5.758 1.00 96.25 93 LYS A CA 1
ATOM 722 C C . LYS A 1 93 ? 8.734 9.052 -5.532 1.00 96.25 93 LYS A C 1
ATOM 724 O O . LYS A 1 93 ? 8.594 8.020 -6.195 1.00 96.25 93 LYS A O 1
ATOM 729 N N . THR A 1 94 ? 7.882 9.527 -4.635 1.00 97.19 94 THR A N 1
ATOM 730 C CA . THR A 1 94 ? 6.706 8.804 -4.164 1.00 97.19 94 THR A CA 1
ATOM 731 C C . THR A 1 94 ? 5.434 9.405 -4.739 1.00 97.19 94 THR A C 1
ATOM 733 O O . THR A 1 94 ? 5.226 10.616 -4.667 1.00 97.19 94 THR A O 1
ATOM 736 N N . LEU A 1 95 ? 4.579 8.544 -5.273 1.00 97.38 95 LEU A N 1
ATOM 737 C CA . LEU A 1 95 ? 3.182 8.828 -5.568 1.00 97.38 95 LEU A CA 1
ATOM 738 C C . LEU A 1 95 ? 2.329 7.983 -4.620 1.00 97.38 95 LEU A C 1
ATOM 740 O O . LEU A 1 95 ? 2.583 6.789 -4.468 1.00 97.38 95 LEU A O 1
ATOM 744 N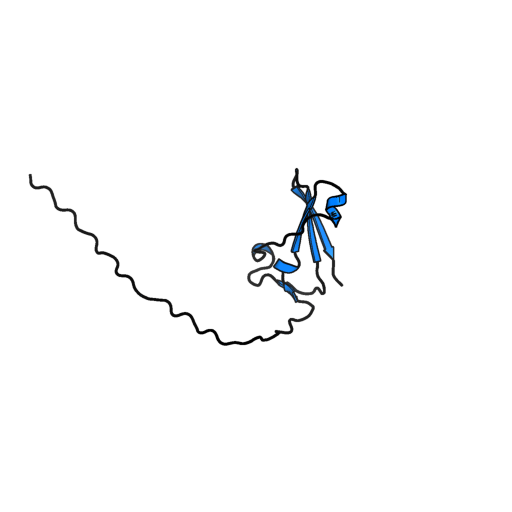 N . VAL A 1 96 ? 1.342 8.6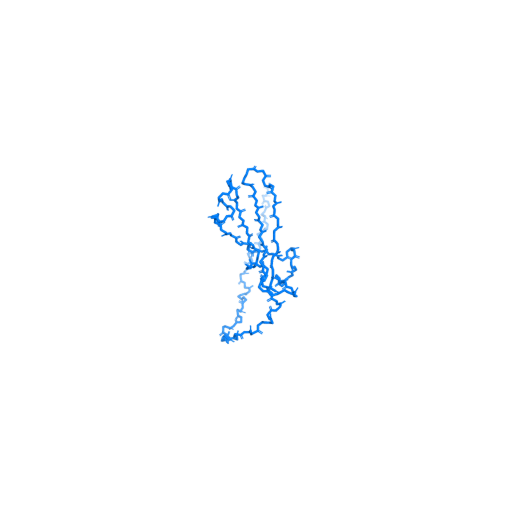11 -3.985 1.00 98.00 96 VAL A N 1
ATOM 745 C CA . VAL A 1 96 ? 0.392 7.938 -3.096 1.00 98.00 96 VAL A CA 1
ATOM 746 C C . VAL A 1 96 ? -0.992 8.044 -3.714 1.00 98.00 96 VAL A C 1
ATOM 748 O O . VAL A 1 96 ? -1.474 9.152 -3.952 1.00 98.00 96 VAL A O 1
ATOM 751 N N . GLU A 1 97 ? -1.619 6.901 -3.950 1.00 97.81 97 GLU A N 1
ATOM 752 C CA . GLU A 1 97 ? -3.003 6.802 -4.400 1.00 97.81 97 GLU A CA 1
ATOM 753 C C . GLU A 1 97 ? -3.840 6.115 -3.327 1.00 97.81 97 GLU A C 1
ATOM 755 O O . GLU A 1 97 ? -3.420 5.124 -2.733 1.00 97.81 97 GLU A O 1
ATOM 760 N N . ILE A 1 98 ? -5.021 6.669 -3.065 1.00 97.94 98 ILE A N 1
ATOM 761 C CA . ILE A 1 98 ? -5.954 6.162 -2.061 1.00 97.94 98 ILE A CA 1
ATOM 762 C C . ILE A 1 98 ? -7.297 5.962 -2.751 1.00 97.94 98 ILE A C 1
ATOM 764 O O . ILE A 1 98 ? -7.867 6.920 -3.280 1.00 97.94 98 ILE A O 1
ATOM 768 N N . SER A 1 99 ? -7.804 4.735 -2.720 1.00 97.88 99 SER A N 1
ATOM 769 C CA . SER A 1 99 ? -9.113 4.362 -3.259 1.00 97.88 99 SER A CA 1
ATOM 770 C C . SER A 1 99 ? -9.925 3.572 -2.238 1.00 97.88 99 SER A C 1
ATOM 772 O O . SER A 1 99 ? -9.370 2.884 -1.388 1.00 97.88 99 SER A O 1
ATOM 774 N N . TYR A 1 100 ? -11.245 3.717 -2.301 1.00 97.31 100 TYR A N 1
ATOM 775 C CA . TYR A 1 100 ? -12.224 3.058 -1.434 1.00 97.31 100 TYR A CA 1
ATOM 776 C C . TYR A 1 100 ? -13.587 3.020 -2.144 1.00 97.31 100 TYR A C 1
ATOM 778 O O . TYR A 1 100 ? -13.802 3.782 -3.094 1.00 97.31 100 TYR A O 1
ATOM 786 N N . ALA A 1 101 ? -14.480 2.134 -1.695 1.00 91.31 101 ALA A N 1
ATOM 787 C CA . ALA A 1 101 ? -15.828 1.943 -2.246 1.00 91.31 101 ALA A CA 1
ATOM 788 C C . ALA A 1 101 ? -16.890 2.880 -1.644 1.00 91.31 101 ALA A C 1
ATOM 790 O O . ALA A 1 101 ? -16.797 3.211 -0.436 1.00 91.31 101 ALA A O 1
#

Secondary structure (DSSP, 8-state):
-PPPPPPPPPP----------------------TTEEEHHHHEEEEEESSTTHHHHSPEE--S--HHHHTTTTEEES-SS-EEEEEEETTT--EEEEEE--

Sequence (101 aa):
ARPAKMPNLPAVAPTPTSSAPTAADASEEQTRSPFVCDANDVVQFRLVRTEADMDAAEVFEPEFTHQVFRDDETVFGYRDLEIKIFMSANLFKTLVEISYA

pLDDT: mean 81.84, std 21.14, range [34.66, 98.25]

Radius of gyration: 25.58 Å; chains: 1; bounding box: 72×33×67 Å

InterPro domains:
  IPR016181 Acyl-CoA N-acyltransferase [SSF55729] (35-100)
  IPR017380 Histone acetyltransferase type B, catalytic subunit [PTHR12046] (27-101)
  IPR019467 Histone acetyl transferase HAT1 N-terminal [PF10394] (35-100)
  IPR037113 Histone acetyl transferase 1, N-terminal domain superfamily [G3DSA:3.90.360.10] (29-101)

Foldseek 3Di:
DDDDDDDDDDDDDDDDDDDDPDDDDDDDPPCDPQQKDQQQVQEWEFADADPVSVPVGDIHTDPDDCVPCNPRRMDGGFGPWHWYWYAHNPPRPIDIDIDGD